Protein AF-A0A3N5Q3R9-F1 (afdb_monomer_lite)

Structure (mmCIF, N/CA/C/O backbone):
data_AF-A0A3N5Q3R9-F1
#
_entry.id   AF-A0A3N5Q3R9-F1
#
loop_
_atom_site.group_PDB
_atom_site.id
_atom_site.type_symbol
_atom_site.label_atom_id
_atom_site.label_alt_id
_atom_site.label_comp_id
_atom_site.label_asym_id
_atom_site.label_entity_id
_atom_site.label_seq_id
_atom_site.pdbx_PDB_ins_code
_atom_site.Cartn_x
_atom_site.Cartn_y
_atom_site.Cartn_z
_atom_site.occupancy
_atom_site.B_iso_or_equiv
_atom_site.auth_seq_id
_atom_site.auth_comp_id
_atom_site.auth_asym_id
_atom_site.auth_atom_id
_atom_site.pdbx_PDB_model_num
ATOM 1 N N . MET A 1 1 ? 12.135 19.420 1.571 1.00 45.81 1 MET A N 1
ATOM 2 C CA . MET A 1 1 ? 11.855 18.179 2.320 1.00 45.81 1 MET A CA 1
ATOM 3 C C . MET A 1 1 ? 10.667 18.323 3.263 1.00 45.81 1 MET A C 1
ATOM 5 O O . MET A 1 1 ? 9.640 17.793 2.904 1.00 45.81 1 MET A O 1
ATOM 9 N N . ILE A 1 2 ? 10.692 19.116 4.349 1.00 48.94 2 ILE A N 1
ATOM 10 C CA . ILE A 1 2 ? 9.552 19.181 5.313 1.00 48.94 2 ILE A CA 1
ATOM 11 C C . ILE A 1 2 ? 8.199 19.589 4.674 1.00 48.94 2 ILE A C 1
ATOM 13 O O . ILE A 1 2 ? 7.134 19.200 5.142 1.00 48.94 2 ILE A O 1
ATOM 17 N N . SER A 1 3 ? 8.215 20.384 3.600 1.00 54.66 3 SER A N 1
ATOM 18 C CA . SER A 1 3 ? 7.000 20.877 2.936 1.00 54.66 3 SER A CA 1
ATOM 19 C C . SER A 1 3 ? 6.320 19.870 2.004 1.00 54.66 3 SER A C 1
ATOM 21 O O . SER A 1 3 ? 5.111 19.962 1.814 1.00 54.66 3 SER A O 1
ATOM 23 N N . GLU A 1 4 ? 7.074 18.958 1.386 1.00 60.06 4 GLU A N 1
ATOM 24 C CA . GLU A 1 4 ? 6.520 17.975 0.438 1.00 60.06 4 GLU A CA 1
ATOM 25 C C . GLU A 1 4 ? 5.750 16.893 1.195 1.00 60.06 4 GLU A C 1
ATOM 27 O O . GLU A 1 4 ? 4.597 16.613 0.862 1.00 60.06 4 GLU A O 1
ATOM 32 N N . ASP A 1 5 ? 6.322 16.421 2.304 1.00 74.25 5 ASP A N 1
ATOM 33 C CA . ASP A 1 5 ? 5.704 15.434 3.191 1.00 74.25 5 ASP A CA 1
ATOM 34 C C . ASP A 1 5 ? 4.342 15.911 3.721 1.00 74.25 5 ASP A C 1
ATOM 36 O O . ASP A 1 5 ? 3.399 15.132 3.830 1.00 74.25 5 ASP A O 1
ATOM 40 N N . ILE A 1 6 ? 4.188 17.215 3.988 1.00 87.00 6 ILE A N 1
ATOM 41 C CA . ILE A 1 6 ? 2.950 17.758 4.563 1.00 87.00 6 ILE A CA 1
ATOM 42 C C . ILE A 1 6 ? 1.771 17.722 3.590 1.00 87.00 6 ILE A C 1
ATOM 44 O O . ILE A 1 6 ? 0.629 17.547 4.015 1.00 87.00 6 ILE A O 1
ATOM 48 N N . ASN A 1 7 ? 2.023 17.909 2.293 1.00 93.25 7 ASN A N 1
ATOM 49 C CA . ASN A 1 7 ? 0.965 17.858 1.288 1.00 93.25 7 ASN A CA 1
ATOM 50 C C . ASN A 1 7 ? 0.594 16.409 0.979 1.00 93.25 7 ASN A C 1
ATOM 52 O O . ASN A 1 7 ? -0.591 16.115 0.853 1.00 93.25 7 ASN A O 1
ATOM 56 N N . ILE A 1 8 ? 1.583 15.511 0.934 1.00 94.00 8 ILE A N 1
ATOM 57 C CA . ILE A 1 8 ? 1.348 14.071 0.777 1.00 94.00 8 ILE A CA 1
ATOM 58 C C . ILE A 1 8 ? 0.486 13.556 1.930 1.00 94.00 8 ILE A C 1
ATOM 60 O O . ILE A 1 8 ? -0.548 12.946 1.684 1.00 94.00 8 ILE A O 1
ATOM 64 N N . ILE A 1 9 ? 0.842 13.873 3.179 1.00 94.31 9 ILE A N 1
ATOM 65 C CA . ILE A 1 9 ? 0.067 13.451 4.355 1.00 94.31 9 ILE A CA 1
ATOM 66 C C . ILE A 1 9 ? -1.375 13.962 4.283 1.00 94.31 9 ILE A C 1
ATOM 68 O O . ILE A 1 9 ? -2.296 13.189 4.520 1.00 94.31 9 ILE A O 1
ATOM 72 N N . LYS A 1 10 ? -1.591 15.227 3.898 1.00 95.75 10 LYS A N 1
ATOM 73 C CA . LYS A 1 10 ? -2.948 15.774 3.729 1.00 95.75 10 LYS A CA 1
ATOM 74 C C . LYS A 1 10 ? -3.747 15.039 2.658 1.00 95.75 10 LYS A C 1
ATOM 76 O O . LYS A 1 10 ? -4.934 14.818 2.852 1.00 95.75 10 LYS A O 1
ATOM 81 N N . LEU A 1 11 ? -3.123 14.698 1.531 1.00 96.31 11 LEU A N 1
ATOM 82 C CA . LEU A 1 11 ? -3.789 13.950 0.465 1.00 96.31 11 LEU A CA 1
ATOM 83 C C . LEU A 1 11 ? -4.138 12.530 0.914 1.00 96.31 11 LEU A C 1
ATOM 85 O O . LEU A 1 11 ? -5.240 12.076 0.633 1.00 96.31 11 LEU A O 1
ATOM 89 N N . ILE A 1 12 ? -3.237 11.869 1.645 1.00 95.56 12 ILE A N 1
ATOM 90 C CA . ILE A 1 12 ? -3.498 10.557 2.245 1.00 95.56 12 ILE A CA 1
ATOM 91 C C . ILE A 1 12 ? -4.670 10.648 3.228 1.00 95.56 12 ILE A C 1
ATOM 93 O O . ILE A 1 12 ? -5.606 9.866 3.122 1.00 95.56 12 ILE A O 1
ATOM 97 N N . ASP A 1 13 ? -4.655 11.619 4.143 1.00 94.69 13 ASP A N 1
ATOM 98 C CA . ASP A 1 13 ? -5.722 11.787 5.136 1.00 94.69 13 ASP A CA 1
ATOM 99 C C . ASP A 1 13 ? -7.078 12.062 4.465 1.00 94.69 13 ASP A C 1
ATOM 101 O O . ASP A 1 13 ? -8.086 11.483 4.861 1.00 94.69 13 ASP A O 1
ATOM 105 N N . LEU A 1 14 ? -7.099 12.886 3.410 1.00 96.31 14 LEU A N 1
ATOM 106 C CA . LEU A 1 14 ? -8.308 13.146 2.622 1.00 96.31 14 LEU A CA 1
ATOM 107 C C . LEU A 1 14 ? -8.815 11.895 1.891 1.00 96.31 14 LEU A C 1
ATOM 109 O O . LEU A 1 14 ? -10.022 11.678 1.851 1.00 96.31 14 LEU A O 1
ATOM 113 N N . ALA A 1 15 ? -7.921 11.086 1.318 1.00 95.44 15 ALA A N 1
ATOM 114 C CA . ALA A 1 15 ? -8.296 9.846 0.639 1.00 95.44 15 ALA A CA 1
ATOM 115 C C . ALA A 1 15 ? -8.861 8.811 1.627 1.00 95.44 15 ALA A C 1
ATOM 117 O O . ALA A 1 15 ? -9.895 8.207 1.365 1.00 95.44 15 ALA A O 1
ATOM 118 N N . ILE A 1 16 ? -8.239 8.664 2.801 1.00 94.44 16 ILE A N 1
ATOM 119 C CA . ILE A 1 16 ? -8.731 7.769 3.859 1.00 94.44 16 ILE A CA 1
ATOM 120 C C . ILE A 1 16 ? -10.090 8.246 4.396 1.00 94.44 16 ILE A C 1
ATOM 122 O O . ILE A 1 16 ? -10.975 7.428 4.654 1.00 94.44 16 ILE A O 1
ATOM 126 N N . GLU A 1 17 ? -10.283 9.559 4.566 1.00 94.38 17 GLU A N 1
ATOM 127 C CA . GLU A 1 17 ? -11.572 10.117 4.991 1.00 94.38 17 GLU A CA 1
ATOM 128 C C . GLU A 1 17 ? -12.683 9.856 3.961 1.00 94.38 17 GLU A C 1
ATOM 130 O O . GLU A 1 17 ? -13.833 9.640 4.349 1.00 94.38 17 GLU A O 1
ATOM 135 N N . GLU A 1 18 ? -12.356 9.873 2.669 1.00 94.56 18 GLU A N 1
ATOM 136 C CA . GLU A 1 18 ? -13.303 9.595 1.589 1.00 94.56 18 GLU A CA 1
ATOM 137 C C . GLU A 1 18 ? -13.736 8.125 1.560 1.00 94.56 18 GLU A C 1
ATOM 139 O O . GLU A 1 18 ? -14.940 7.861 1.517 1.00 94.56 18 GLU A O 1
ATOM 144 N N . ASP A 1 19 ? -12.783 7.198 1.661 1.00 90.88 19 ASP A N 1
ATOM 145 C CA . ASP A 1 19 ? -13.040 5.763 1.518 1.00 90.88 19 ASP A CA 1
ATOM 146 C C . ASP A 1 19 ? -13.560 5.113 2.814 1.00 90.88 19 ASP A C 1
ATOM 148 O O . ASP A 1 19 ? -14.607 4.459 2.839 1.00 90.88 19 ASP A O 1
ATOM 152 N N . VAL A 1 20 ? -12.874 5.348 3.939 1.00 83.56 20 VAL A N 1
ATOM 153 C CA . VAL A 1 20 ? -13.111 4.610 5.194 1.00 83.56 20 VAL A CA 1
ATOM 154 C C . VAL A 1 20 ? -13.895 5.431 6.217 1.00 83.56 20 VAL A C 1
ATOM 156 O O . VAL A 1 20 ? -14.498 4.854 7.122 1.00 83.56 20 VAL A O 1
ATOM 159 N N . LYS A 1 21 ? -13.942 6.763 6.070 1.00 74.69 21 LYS A N 1
ATOM 160 C CA . LYS A 1 21 ? -14.634 7.768 6.905 1.00 74.69 21 LYS A CA 1
ATOM 161 C C . LYS A 1 21 ? -14.810 7.430 8.393 1.00 74.69 21 LYS A C 1
ATOM 163 O O . LYS A 1 21 ? -14.135 7.995 9.244 1.00 74.69 21 LYS A O 1
ATOM 168 N N . ASN A 1 22 ? -15.783 6.573 8.712 1.00 73.62 22 ASN A N 1
ATOM 169 C CA . ASN A 1 22 ? -16.128 6.178 10.076 1.00 73.62 22 ASN A CA 1
ATOM 170 C C . ASN A 1 22 ? -15.656 4.765 10.445 1.00 73.62 22 ASN A C 1
ATOM 172 O O . ASN A 1 22 ? -15.403 4.533 11.626 1.00 73.62 22 ASN A O 1
ATOM 176 N N . ASN A 1 23 ? -15.625 3.825 9.491 1.00 80.50 23 ASN A N 1
ATOM 177 C CA . ASN A 1 23 ? -15.091 2.472 9.661 1.00 80.50 23 ASN A CA 1
ATOM 178 C C . ASN A 1 23 ? -15.193 1.633 8.371 1.00 80.50 23 ASN A C 1
ATOM 180 O O . ASN A 1 23 ? -16.165 1.765 7.626 1.00 80.50 23 ASN A O 1
ATOM 184 N N . ASP A 1 24 ? -14.322 0.634 8.223 1.00 89.69 24 ASP A N 1
ATOM 185 C CA . ASP A 1 24 ? -14.488 -0.460 7.256 1.00 89.69 24 ASP A CA 1
ATOM 186 C C . ASP A 1 24 ? -15.382 -1.563 7.858 1.00 89.69 24 ASP A C 1
ATOM 188 O O . ASP A 1 24 ? -14.933 -2.456 8.586 1.00 89.69 24 ASP A O 1
ATOM 192 N N . ILE A 1 25 ? -16.694 -1.463 7.631 1.00 91.38 25 ILE A N 1
ATOM 193 C CA . ILE A 1 25 ? -17.692 -2.352 8.254 1.00 91.38 25 ILE A CA 1
ATOM 194 C C . ILE A 1 25 ? -17.524 -3.799 7.779 1.00 91.38 25 ILE A C 1
ATOM 196 O O . ILE A 1 25 ? -17.660 -4.726 8.581 1.00 91.38 25 ILE A O 1
ATOM 200 N N . THR A 1 26 ? -17.224 -4.002 6.496 1.00 90.69 26 THR A N 1
ATOM 201 C CA . THR A 1 26 ? -17.113 -5.340 5.906 1.00 90.69 26 THR A CA 1
ATOM 202 C C . THR A 1 26 ? -15.945 -6.083 6.534 1.00 90.69 26 THR A C 1
ATOM 204 O O . THR A 1 26 ? -16.153 -7.148 7.126 1.00 90.69 26 THR A O 1
ATOM 207 N N . THR A 1 27 ? -14.753 -5.483 6.516 1.00 91.25 27 THR A N 1
ATOM 208 C CA . THR A 1 27 ? -13.551 -6.069 7.119 1.00 91.25 27 THR A CA 1
ATOM 209 C C . THR A 1 27 ? -13.753 -6.330 8.607 1.00 91.25 27 THR A C 1
ATOM 211 O O . THR A 1 27 ? -13.480 -7.432 9.085 1.00 91.25 27 THR A O 1
ATOM 214 N N . ASN A 1 28 ? -14.319 -5.371 9.347 1.00 89.94 28 ASN A N 1
ATOM 215 C CA . ASN A 1 28 ? -14.540 -5.533 10.786 1.00 89.94 28 ASN A CA 1
ATOM 216 C C . ASN A 1 28 ? -15.601 -6.575 11.152 1.00 89.94 28 ASN A C 1
ATOM 218 O O . ASN A 1 28 ? -15.530 -7.145 12.241 1.00 89.94 28 ASN A O 1
ATOM 222 N N . SER A 1 29 ? -16.577 -6.824 10.278 1.00 92.06 29 SER A N 1
ATOM 223 C CA . SER A 1 29 ? -17.608 -7.842 10.510 1.00 92.06 29 SER A CA 1
ATOM 224 C C . SER A 1 29 ? -17.104 -9.268 10.271 1.00 92.06 29 SER A C 1
ATOM 226 O O . SER A 1 29 ? -17.576 -10.202 10.918 1.00 92.06 29 SER A O 1
ATOM 228 N N . ILE A 1 30 ? -16.138 -9.434 9.363 1.00 93.00 30 ILE A N 1
ATOM 229 C CA . ILE A 1 30 ? -15.562 -10.733 9.000 1.00 93.00 30 ILE A CA 1
ATOM 230 C C . ILE A 1 30 ? -14.378 -11.064 9.915 1.00 93.00 30 ILE A C 1
ATOM 232 O O . ILE A 1 30 ? -14.261 -12.186 10.412 1.00 93.00 30 ILE A O 1
ATOM 236 N N . LEU A 1 31 ? -13.507 -10.086 10.169 1.00 91.25 31 LEU A N 1
ATOM 237 C CA . LEU A 1 31 ? -12.322 -10.244 11.005 1.00 91.25 31 LEU A CA 1
ATOM 238 C C . LEU A 1 31 ? -12.644 -9.890 12.458 1.00 91.25 31 LEU A C 1
ATOM 240 O O . LEU A 1 31 ? -12.491 -8.753 12.908 1.00 91.25 31 LEU A O 1
ATOM 244 N N . VAL A 1 32 ? -13.098 -10.896 13.205 1.00 82.81 32 VAL A N 1
ATOM 245 C CA . VAL A 1 32 ? -13.419 -10.753 14.634 1.00 82.81 32 VAL A CA 1
ATOM 246 C C . VAL A 1 32 ? -12.152 -10.568 15.475 1.00 82.81 32 VAL A C 1
ATOM 248 O O . VAL A 1 32 ? -12.144 -9.761 16.402 1.00 82.81 32 VAL A O 1
ATOM 251 N N . ASN A 1 33 ? -11.073 -11.269 15.121 1.00 88.00 33 ASN A N 1
ATOM 252 C CA . ASN A 1 33 ? -9.766 -11.131 15.755 1.00 88.00 33 ASN A CA 1
ATOM 253 C C . ASN A 1 33 ? -8.831 -10.347 14.842 1.00 88.00 33 ASN A C 1
ATOM 255 O O . ASN A 1 33 ? -8.869 -10.511 13.622 1.00 88.00 33 ASN A O 1
ATOM 259 N N . ASP A 1 34 ? -7.984 -9.522 15.445 1.00 84.06 34 ASP A N 1
ATOM 260 C CA . ASP A 1 34 ? -6.895 -8.893 14.716 1.00 84.06 34 ASP A CA 1
ATOM 261 C C . ASP A 1 34 ? -5.706 -9.858 14.660 1.00 84.06 34 ASP A C 1
ATOM 263 O O . ASP A 1 34 ? -5.196 -10.306 15.688 1.00 84.06 34 ASP A O 1
ATOM 267 N N . GLU A 1 35 ? -5.314 -10.236 13.449 1.00 94.50 35 GLU A N 1
ATOM 268 C CA . GLU A 1 35 ? -4.218 -11.163 13.191 1.00 94.50 35 GLU A CA 1
ATOM 269 C C . GLU A 1 35 ? -3.156 -10.450 12.366 1.00 94.50 35 GLU A C 1
ATOM 271 O O . GLU A 1 35 ? -3.481 -9.746 11.416 1.00 94.50 35 GLU A O 1
ATOM 276 N N . THR A 1 36 ? -1.878 -10.686 12.651 1.00 96.44 36 THR A N 1
ATOM 277 C CA . THR A 1 36 ? -0.821 -10.224 11.751 1.00 96.44 36 THR A CA 1
ATOM 278 C C . THR A 1 36 ? -0.762 -11.122 10.516 1.00 96.44 36 THR A C 1
ATOM 280 O O . THR A 1 36 ? -0.585 -12.341 10.634 1.00 96.44 36 THR A O 1
ATOM 283 N N . LYS A 1 37 ? -0.858 -10.532 9.324 1.00 97.31 37 LYS A N 1
ATOM 284 C CA . LYS A 1 37 ? -0.718 -11.224 8.032 1.00 97.31 37 LYS A CA 1
ATOM 285 C C . LYS A 1 37 ? 0.355 -10.564 7.180 1.00 97.31 37 LYS A C 1
ATOM 287 O O . LYS A 1 37 ? 0.868 -9.506 7.525 1.00 97.31 37 LYS A O 1
ATOM 292 N N . GLU A 1 38 ? 0.705 -11.229 6.086 1.00 97.88 38 GLU A N 1
ATOM 293 C CA . GLU A 1 38 ? 1.588 -10.702 5.052 1.00 97.88 38 GLU A CA 1
ATOM 294 C C . GLU A 1 38 ? 0.820 -10.621 3.728 1.00 97.88 38 GLU A C 1
ATOM 296 O O . GLU A 1 38 ? 0.169 -11.587 3.322 1.00 97.88 38 GLU A O 1
ATOM 301 N N . ALA A 1 39 ? 0.899 -9.466 3.078 1.00 97.75 39 ALA A N 1
ATOM 302 C CA . ALA A 1 39 ? 0.385 -9.183 1.750 1.00 97.75 39 ALA A CA 1
ATOM 303 C C . ALA A 1 39 ? 1.547 -8.942 0.777 1.00 97.75 39 ALA A C 1
ATOM 305 O O . ALA A 1 39 ? 2.680 -8.652 1.174 1.00 97.75 39 ALA A O 1
ATOM 306 N N . VAL A 1 40 ? 1.260 -9.060 -0.519 1.00 98.12 40 VAL A N 1
ATOM 307 C CA . VAL A 1 40 ? 2.240 -8.846 -1.584 1.00 98.12 40 VAL A CA 1
ATOM 308 C C . VAL A 1 40 ? 1.662 -7.937 -2.658 1.00 98.12 40 VAL A C 1
ATOM 310 O O . VAL A 1 40 ? 0.592 -8.200 -3.208 1.00 98.12 40 VAL A O 1
ATOM 313 N N . PHE A 1 41 ? 2.400 -6.885 -2.991 1.00 97.94 41 PHE A N 1
ATOM 314 C CA . PHE A 1 41 ? 2.092 -6.033 -4.132 1.00 97.94 41 PHE A CA 1
ATOM 315 C C . PHE A 1 41 ? 2.574 -6.738 -5.399 1.00 97.94 41 PHE A C 1
ATOM 317 O O . PHE A 1 41 ? 3.723 -7.175 -5.467 1.00 97.94 41 PHE A O 1
ATOM 324 N N . ILE A 1 42 ? 1.703 -6.882 -6.400 1.00 97.88 42 ILE A N 1
ATOM 325 C CA . ILE A 1 42 ? 2.010 -7.584 -7.655 1.00 97.88 42 ILE A CA 1
ATOM 326 C C . ILE A 1 42 ? 1.737 -6.660 -8.840 1.00 97.88 42 ILE A C 1
ATOM 328 O O . ILE A 1 42 ? 0.636 -6.127 -8.989 1.00 97.88 42 ILE A O 1
ATOM 332 N N . CYS A 1 43 ? 2.725 -6.534 -9.720 1.00 97.38 43 CYS A N 1
ATOM 333 C CA . CYS A 1 43 ? 2.635 -5.810 -10.981 1.00 97.38 43 CYS A CA 1
ATOM 334 C C . CYS A 1 43 ? 1.649 -6.549 -11.903 1.00 97.38 43 CYS A C 1
ATOM 336 O O . CYS A 1 43 ? 1.876 -7.690 -12.299 1.00 97.38 43 CYS A O 1
ATOM 338 N N . LYS A 1 44 ? 0.494 -5.949 -12.220 1.00 96.88 44 LYS A N 1
ATOM 339 C CA . LYS A 1 44 ? -0.541 -6.604 -13.054 1.00 96.88 44 LYS A CA 1
ATOM 340 C C . LYS A 1 44 ? -0.295 -6.448 -14.560 1.00 96.88 44 LYS A C 1
ATOM 342 O O . LYS A 1 44 ? -0.916 -7.160 -15.354 1.00 96.88 44 LYS A O 1
ATOM 347 N N . GLN A 1 45 ? 0.607 -5.550 -14.938 1.00 97.94 45 GLN A N 1
ATOM 348 C CA . GLN A 1 45 ? 0.970 -5.217 -16.310 1.00 97.94 45 GLN A CA 1
ATOM 349 C C . GLN A 1 45 ? 2.369 -4.602 -16.326 1.00 97.94 45 GLN A C 1
ATOM 351 O O . GLN A 1 45 ? 2.709 -3.880 -15.398 1.00 97.94 45 GLN A O 1
ATOM 356 N N . ASP A 1 46 ? 3.120 -4.837 -17.399 1.00 98.38 46 ASP A N 1
ATOM 357 C CA . ASP A 1 46 ? 4.433 -4.241 -17.628 1.00 98.38 46 ASP A CA 1
ATOM 358 C C . ASP A 1 46 ? 4.416 -2.708 -17.496 1.00 98.38 46 ASP A C 1
ATOM 360 O O . ASP A 1 46 ? 3.507 -2.035 -18.000 1.00 98.38 46 ASP A O 1
ATOM 364 N N . GLY A 1 47 ? 5.438 -2.152 -16.848 1.00 97.88 47 GLY A N 1
ATOM 365 C CA . GLY A 1 47 ? 5.519 -0.717 -16.590 1.00 97.88 47 GLY A CA 1
ATOM 366 C C . GLY A 1 47 ? 6.763 -0.308 -15.809 1.00 97.88 47 GLY A C 1
ATOM 367 O O . GLY A 1 47 ? 7.746 -1.042 -15.759 1.00 97.88 47 GLY A O 1
ATOM 368 N N . VAL A 1 48 ? 6.707 0.882 -15.212 1.00 98.31 48 VAL A N 1
ATOM 369 C CA . VAL A 1 48 ? 7.730 1.421 -14.305 1.00 98.31 48 VAL A CA 1
ATOM 370 C C . VAL A 1 48 ? 7.058 1.746 -12.978 1.00 98.31 48 VAL A C 1
ATOM 372 O O . VAL A 1 48 ? 5.989 2.361 -12.970 1.00 98.31 48 VAL A O 1
ATOM 375 N N . ILE A 1 4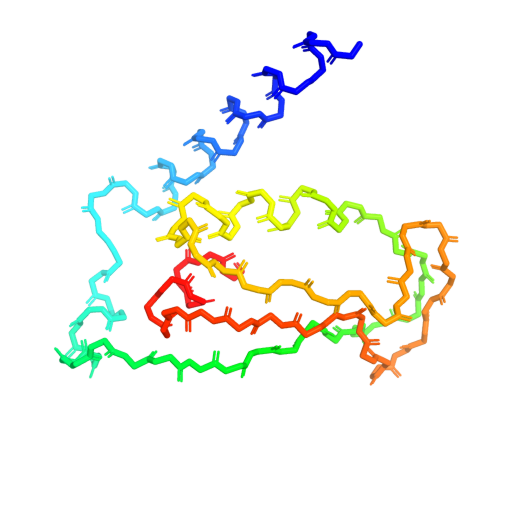9 ? 7.660 1.315 -11.874 1.00 98.19 49 ILE A N 1
ATOM 376 C CA . ILE A 1 49 ? 7.108 1.515 -10.533 1.00 98.19 49 ILE A CA 1
ATOM 377 C C . ILE A 1 49 ? 7.301 2.959 -10.074 1.00 98.19 49 ILE A C 1
ATOM 379 O O . ILE A 1 49 ? 8.344 3.565 -10.316 1.00 98.19 49 ILE A O 1
ATOM 383 N N . ALA A 1 50 ? 6.296 3.504 -9.394 1.00 97.25 50 ALA A N 1
ATOM 384 C CA . ALA A 1 50 ? 6.374 4.786 -8.709 1.00 97.25 50 ALA A CA 1
ATOM 385 C C . ALA A 1 50 ? 5.408 4.819 -7.516 1.00 97.25 50 ALA A C 1
ATOM 387 O O . ALA A 1 50 ? 4.313 4.254 -7.589 1.00 97.25 50 ALA A O 1
ATOM 388 N N . GLY A 1 51 ? 5.774 5.545 -6.461 1.00 95.94 51 GLY A N 1
ATOM 389 C CA . GLY A 1 51 ? 4.924 5.815 -5.306 1.00 95.94 51 GLY A CA 1
ATOM 390 C C . GLY A 1 51 ? 4.992 4.775 -4.188 1.00 95.94 51 GLY A C 1
ATOM 391 O O . GLY A 1 51 ? 4.095 4.770 -3.344 1.00 95.94 51 GLY A O 1
ATOM 392 N N . LEU A 1 52 ? 6.018 3.916 -4.130 1.00 96.94 52 LEU A N 1
ATOM 393 C CA . LEU A 1 52 ? 6.125 2.903 -3.067 1.00 96.94 52 LEU A CA 1
ATOM 394 C C . LEU 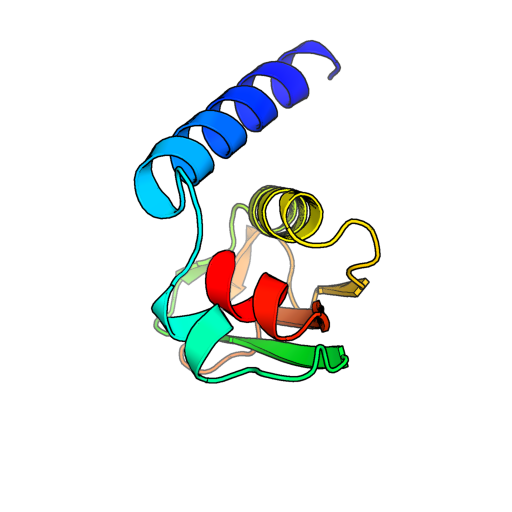A 1 52 ? 6.208 3.512 -1.664 1.00 96.94 52 LEU A C 1
ATOM 396 O O . LEU A 1 52 ? 5.587 2.995 -0.735 1.00 96.94 52 LEU A O 1
ATOM 400 N N . ASP A 1 53 ? 6.909 4.635 -1.509 1.00 94.88 53 ASP A N 1
ATOM 401 C CA . ASP A 1 53 ? 6.978 5.335 -0.221 1.00 94.88 53 ASP A CA 1
ATOM 402 C C . ASP A 1 53 ? 5.608 5.891 0.193 1.00 94.88 53 ASP A C 1
ATOM 404 O O . ASP A 1 53 ? 5.234 5.811 1.362 1.00 94.88 53 ASP A O 1
ATOM 408 N N . VAL A 1 54 ? 4.814 6.379 -0.766 1.00 96.12 54 VAL A N 1
ATOM 409 C CA . VAL A 1 54 ? 3.446 6.854 -0.505 1.00 96.12 54 VAL A CA 1
ATOM 410 C C . VAL A 1 54 ? 2.541 5.687 -0.109 1.00 96.12 54 VAL A C 1
ATOM 412 O O . VAL A 1 54 ? 1.814 5.800 0.875 1.00 96.12 54 VAL A O 1
ATOM 415 N N . ALA A 1 55 ? 2.621 4.550 -0.808 1.00 96.88 55 ALA A N 1
ATOM 416 C CA . ALA A 1 55 ? 1.866 3.343 -0.458 1.00 96.88 55 ALA A CA 1
ATOM 417 C C . ALA A 1 55 ? 2.200 2.858 0.963 1.00 96.88 55 ALA A C 1
ATOM 419 O O . ALA A 1 55 ? 1.305 2.553 1.754 1.00 96.88 55 ALA A O 1
ATOM 420 N N . LYS A 1 56 ? 3.485 2.878 1.333 1.00 96.44 56 LYS A N 1
ATOM 421 C CA . LYS A 1 56 ? 3.923 2.591 2.702 1.00 96.44 56 LYS A CA 1
ATOM 422 C C . LYS A 1 56 ? 3.329 3.576 3.714 1.00 96.44 56 LYS A C 1
ATOM 424 O O . LYS A 1 56 ? 2.861 3.144 4.765 1.00 96.44 56 LYS A O 1
ATOM 429 N N . MET A 1 57 ? 3.332 4.876 3.413 1.00 95.56 57 MET A N 1
ATOM 430 C CA . MET A 1 57 ? 2.754 5.903 4.290 1.00 95.56 57 MET A CA 1
ATOM 431 C C . MET A 1 57 ? 1.246 5.714 4.494 1.00 95.56 57 MET A C 1
ATOM 433 O O . MET A 1 57 ? 0.777 5.881 5.618 1.00 95.56 57 MET A O 1
ATOM 437 N N . VAL A 1 58 ? 0.499 5.349 3.443 1.00 96.12 58 VAL A N 1
ATOM 438 C CA . VAL A 1 58 ? -0.937 5.020 3.540 1.00 96.12 58 VAL A CA 1
ATOM 439 C C . VAL A 1 58 ? -1.134 3.862 4.507 1.00 96.12 58 VAL A C 1
ATOM 441 O O . VAL A 1 58 ? -1.855 3.994 5.491 1.00 96.12 58 VAL A O 1
ATOM 444 N N . MET A 1 59 ? -0.423 2.757 4.297 1.00 96.19 59 MET A N 1
ATOM 445 C CA . MET A 1 59 ? -0.550 1.587 5.159 1.00 96.19 59 MET A CA 1
ATOM 446 C C . MET A 1 59 ? -0.182 1.886 6.625 1.00 96.19 59 MET A C 1
ATOM 448 O O . MET A 1 59 ? -0.857 1.427 7.545 1.00 96.19 59 MET A O 1
ATOM 452 N N . GLN A 1 60 ? 0.829 2.732 6.859 1.00 95.62 60 GLN A N 1
ATOM 453 C CA . GLN A 1 60 ? 1.226 3.178 8.201 1.00 95.62 60 GLN A CA 1
ATOM 454 C C . GLN A 1 60 ? 0.176 4.038 8.921 1.00 95.62 60 GLN A C 1
ATOM 456 O O . GLN A 1 60 ? 0.232 4.162 10.147 1.00 95.62 60 GLN A O 1
ATOM 461 N N . LYS A 1 61 ? -0.782 4.635 8.199 1.00 94.56 61 LYS A N 1
ATOM 462 C CA . LYS A 1 61 ? -1.921 5.336 8.815 1.00 94.56 61 LYS A CA 1
ATOM 463 C C . LYS A 1 61 ? -2.921 4.369 9.439 1.00 94.56 61 LYS A C 1
ATOM 465 O O . LYS A 1 61 ? -3.546 4.729 10.434 1.00 94.56 61 LYS A O 1
ATOM 470 N N . PHE A 1 62 ? -3.047 3.167 8.881 1.00 93.88 62 PHE A N 1
ATOM 471 C CA . PHE A 1 62 ? -3.911 2.117 9.413 1.00 93.88 62 PHE A CA 1
ATOM 472 C C . PHE A 1 62 ? -3.205 1.265 10.473 1.00 93.88 62 PHE A C 1
ATOM 474 O O . PHE A 1 62 ? -3.832 0.884 11.459 1.00 93.88 62 PHE A O 1
ATOM 481 N N . ASP A 1 63 ? -1.906 1.005 10.304 1.00 95.50 63 ASP A N 1
ATOM 482 C CA . ASP A 1 63 ? -1.077 0.276 11.268 1.00 95.50 63 ASP A CA 1
ATOM 483 C C . ASP A 1 63 ? 0.337 0.886 11.364 1.00 95.50 63 ASP A C 1
ATOM 485 O O . ASP A 1 63 ? 1.178 0.655 10.488 1.00 95.50 63 ASP A O 1
ATOM 489 N N . PRO A 1 64 ? 0.647 1.642 12.435 1.00 95.38 64 PRO A N 1
ATOM 490 C CA . PRO A 1 64 ? 1.973 2.226 12.633 1.00 95.38 64 PRO A CA 1
ATOM 491 C C . PRO A 1 64 ? 3.114 1.203 12.762 1.00 95.38 64 PRO A C 1
ATOM 493 O O . PRO A 1 64 ? 4.274 1.576 12.567 1.00 95.38 64 PRO A O 1
ATOM 496 N N . GLU A 1 65 ? 2.818 -0.059 13.094 1.00 95.94 65 GLU A N 1
ATOM 497 C CA . GLU A 1 65 ? 3.811 -1.130 13.267 1.00 95.94 65 GLU A CA 1
ATOM 498 C C . GLU A 1 65 ? 4.086 -1.914 11.973 1.00 95.94 65 GLU A C 1
ATOM 500 O O . GLU A 1 65 ? 4.833 -2.899 11.988 1.00 95.94 65 GLU A O 1
ATOM 505 N N . ILE A 1 66 ? 3.526 -1.479 10.837 1.00 95.94 66 ILE A N 1
ATOM 506 C CA . ILE A 1 66 ? 3.664 -2.205 9.579 1.00 95.94 66 ILE A CA 1
ATOM 507 C C . ILE A 1 66 ? 5.127 -2.348 9.138 1.00 95.94 66 ILE A C 1
ATOM 509 O O . ILE A 1 66 ? 5.926 -1.403 9.134 1.00 95.94 66 ILE A O 1
ATOM 513 N N . ILE A 1 67 ? 5.470 -3.555 8.702 1.00 97.88 67 ILE A N 1
ATOM 514 C CA . ILE A 1 67 ? 6.779 -3.894 8.157 1.00 97.88 67 ILE A CA 1
ATOM 515 C C . ILE A 1 67 ? 6.653 -3.937 6.638 1.00 97.88 67 ILE A C 1
ATOM 517 O O . ILE A 1 67 ? 5.961 -4.788 6.083 1.00 97.88 67 ILE A O 1
ATOM 521 N N . TRP A 1 68 ? 7.351 -3.026 5.96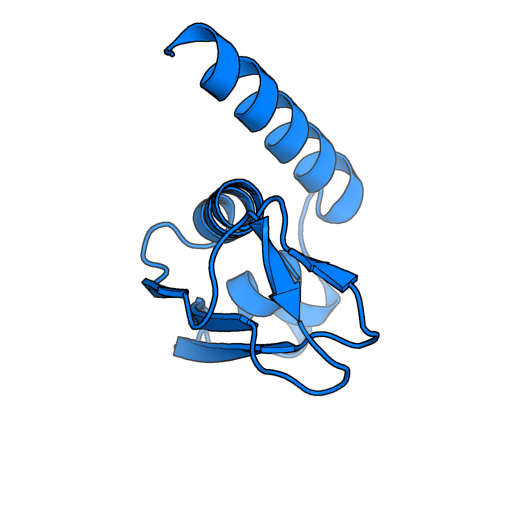9 1.00 97.88 68 TRP A N 1
ATOM 522 C CA . TRP A 1 68 ? 7.367 -2.905 4.514 1.00 97.88 68 TRP A CA 1
ATOM 523 C C . TRP A 1 68 ? 8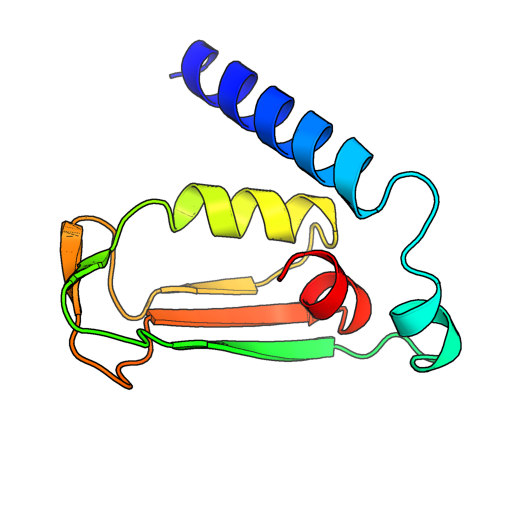.731 -3.310 3.954 1.00 97.88 68 TRP A C 1
ATOM 525 O O . TRP A 1 68 ? 9.760 -2.815 4.423 1.00 97.88 68 TRP A O 1
ATOM 535 N N . ASN A 1 69 ? 8.746 -4.168 2.934 1.00 97.94 69 ASN A N 1
ATOM 536 C CA . ASN A 1 69 ? 9.961 -4.639 2.275 1.00 97.94 69 ASN A CA 1
ATOM 537 C C . ASN A 1 69 ? 9.833 -4.568 0.745 1.00 97.94 69 ASN A C 1
ATOM 539 O O . ASN A 1 69 ? 9.096 -5.352 0.147 1.00 97.94 69 ASN A O 1
ATOM 543 N N . ASN A 1 70 ? 10.586 -3.664 0.116 1.00 97.25 70 ASN A N 1
ATOM 544 C CA . ASN A 1 70 ? 10.661 -3.550 -1.343 1.00 97.25 70 ASN A CA 1
ATOM 545 C C . ASN A 1 70 ? 11.416 -4.737 -1.952 1.00 97.25 70 ASN A C 1
ATOM 547 O O . ASN A 1 70 ? 12.454 -5.157 -1.442 1.00 97.25 70 ASN A O 1
ATOM 551 N N . ILE A 1 71 ? 10.911 -5.243 -3.074 1.00 97.88 71 ILE A N 1
ATOM 552 C CA . ILE A 1 71 ? 11.615 -6.188 -3.954 1.00 97.88 71 ILE A CA 1
ATOM 553 C C . ILE A 1 71 ? 12.219 -5.420 -5.134 1.00 97.88 71 ILE A C 1
ATOM 555 O O . ILE A 1 71 ? 13.354 -5.687 -5.522 1.00 97.88 71 ILE A O 1
ATOM 559 N N . ILE A 1 72 ? 11.473 -4.442 -5.648 1.00 96.69 72 ILE A N 1
ATOM 560 C CA . ILE A 1 72 ? 11.903 -3.448 -6.639 1.00 96.69 72 ILE A CA 1
ATOM 561 C C . ILE A 1 72 ? 11.588 -2.044 -6.113 1.00 96.69 72 ILE A C 1
ATOM 563 O O . ILE A 1 72 ? 10.770 -1.898 -5.201 1.00 96.69 72 ILE A O 1
ATOM 567 N N . ASN A 1 73 ? 12.248 -1.023 -6.651 1.00 97.38 73 ASN A N 1
ATOM 568 C CA . ASN A 1 73 ? 12.145 0.357 -6.180 1.00 97.38 73 ASN A CA 1
ATOM 569 C C . ASN A 1 73 ? 11.433 1.256 -7.196 1.00 97.38 73 ASN A C 1
ATOM 571 O O . ASN A 1 73 ? 11.265 0.908 -8.364 1.00 97.38 73 ASN A O 1
ATOM 575 N N . ASP A 1 74 ? 11.041 2.448 -6.749 1.00 97.44 74 ASP A N 1
ATOM 576 C CA . ASP A 1 74 ? 10.556 3.496 -7.644 1.00 97.44 74 ASP A CA 1
ATOM 577 C C . ASP A 1 74 ? 11.592 3.788 -8.742 1.00 97.44 74 ASP A C 1
ATOM 579 O O . ASP A 1 74 ? 12.778 3.983 -8.471 1.00 97.44 74 ASP A O 1
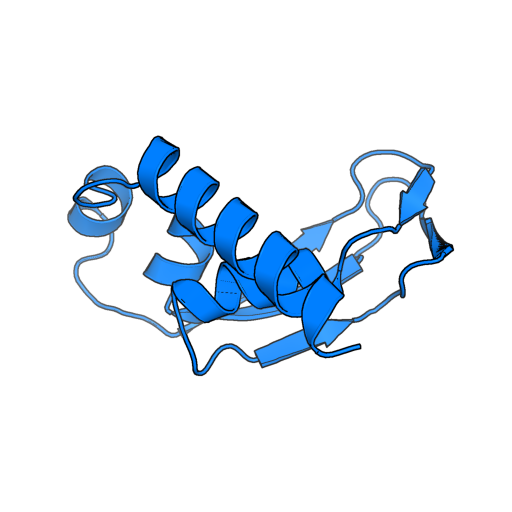ATOM 583 N N . GLY A 1 75 ? 11.128 3.828 -9.991 1.00 98.06 75 GLY A N 1
ATOM 584 C CA . GLY A 1 75 ? 11.955 3.983 -11.187 1.00 98.06 75 GLY A CA 1
ATOM 585 C C . GLY A 1 75 ? 12.386 2.667 -11.842 1.00 98.06 75 GLY A C 1
ATOM 586 O O . GLY A 1 75 ? 12.784 2.693 -13.009 1.00 98.06 75 GLY A O 1
ATOM 587 N N . ASP A 1 76 ? 12.257 1.527 -11.158 1.00 98.25 76 ASP A N 1
ATOM 588 C CA . ASP A 1 76 ? 12.530 0.220 -11.755 1.00 98.25 76 ASP A CA 1
ATOM 589 C C . ASP A 1 76 ? 11.397 -0.193 -12.708 1.00 98.25 76 ASP A C 1
ATOM 591 O O . ASP A 1 76 ? 10.213 0.067 -12.467 1.00 98.25 76 ASP A O 1
ATOM 595 N N . ALA A 1 77 ? 11.755 -0.862 -13.806 1.00 98.12 77 ALA A N 1
ATOM 596 C CA . ALA A 1 77 ? 10.776 -1.515 -14.668 1.00 98.12 77 ALA A CA 1
ATOM 597 C C . ALA A 1 77 ? 10.23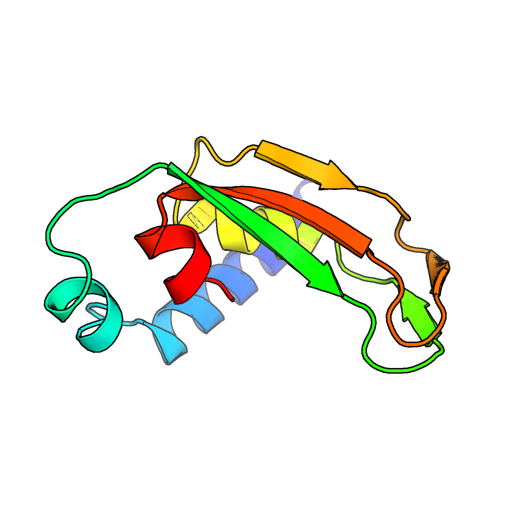7 -2.786 -13.989 1.00 98.12 77 ALA A C 1
ATOM 599 O O . ALA A 1 77 ? 11.006 -3.510 -13.360 1.00 98.12 77 ALA A O 1
ATOM 600 N N . CYS A 1 78 ? 8.948 -3.084 -14.162 1.00 97.62 78 CYS A N 1
ATOM 601 C CA . CYS A 1 78 ? 8.345 -4.356 -13.761 1.00 97.62 78 CYS A CA 1
ATOM 602 C C . CYS A 1 78 ? 7.645 -5.031 -14.933 1.00 97.62 78 CYS A C 1
ATOM 604 O O . CYS A 1 78 ? 7.160 -4.359 -15.850 1.00 97.62 78 CYS A O 1
ATOM 606 N N . VAL A 1 79 ? 7.560 -6.358 -14.884 1.00 98.06 79 VAL A N 1
ATOM 607 C CA . VAL A 1 79 ? 6.740 -7.153 -15.806 1.00 98.06 79 VAL A CA 1
ATOM 608 C C . VAL A 1 79 ? 5.503 -7.709 -15.111 1.00 98.06 79 VAL A C 1
ATOM 610 O O . VAL A 1 79 ? 5.445 -7.859 -13.887 1.00 98.06 79 VAL A O 1
ATOM 613 N N . LYS A 1 80 ? 4.485 -8.056 -15.896 1.00 97.88 80 LYS A N 1
ATOM 614 C CA . LYS A 1 80 ? 3.273 -8.696 -15.387 1.00 97.88 80 LYS A CA 1
ATOM 615 C C . LYS A 1 80 ? 3.602 -9.905 -14.499 1.00 97.88 80 LYS A C 1
ATOM 617 O O . LYS A 1 80 ? 4.388 -10.777 -14.856 1.00 97.88 80 LYS A O 1
ATOM 622 N N . SER A 1 81 ? 2.898 -9.973 -13.373 1.00 97.75 81 SER A N 1
ATOM 623 C CA . SER A 1 81 ? 3.018 -10.967 -12.303 1.00 97.75 81 SER A CA 1
ATOM 624 C C . SER A 1 81 ? 4.289 -10.877 -11.453 1.00 97.75 81 SER A C 1
ATOM 626 O O . SER A 1 81 ? 4.466 -11.706 -10.558 1.00 97.75 81 SER A O 1
ATOM 628 N N . GLU A 1 82 ? 5.136 -9.868 -11.659 1.00 97.88 82 GLU A N 1
ATOM 629 C CA . GLU A 1 82 ? 6.284 -9.610 -10.793 1.00 97.88 82 GLU A CA 1
ATOM 630 C C . GLU A 1 82 ? 5.844 -9.086 -9.421 1.00 97.88 82 GLU A C 1
ATOM 632 O O . GLU A 1 82 ? 4.904 -8.296 -9.303 1.00 97.88 82 GLU A O 1
ATOM 637 N N . ARG A 1 83 ? 6.511 -9.552 -8.362 1.00 98.38 83 ARG A N 1
ATOM 638 C CA . ARG A 1 83 ? 6.258 -9.084 -6.996 1.00 98.38 83 ARG A CA 1
ATOM 639 C C . ARG A 1 83 ? 7.031 -7.790 -6.767 1.00 98.38 83 ARG A C 1
ATOM 641 O O . ARG A 1 83 ? 8.226 -7.742 -7.031 1.00 98.38 83 ARG A O 1
ATOM 648 N N . ILE A 1 84 ? 6.350 -6.785 -6.235 1.00 98.25 84 ILE A N 1
ATOM 649 C CA . ILE A 1 84 ? 6.865 -5.427 -6.061 1.00 98.25 84 ILE A CA 1
ATOM 650 C C . ILE A 1 84 ? 7.377 -5.214 -4.632 1.00 98.25 84 ILE A C 1
ATOM 652 O O . ILE A 1 84 ? 8.489 -4.736 -4.432 1.00 98.25 84 ILE A O 1
ATOM 656 N N . ALA A 1 85 ? 6.575 -5.595 -3.637 1.00 98.25 85 ALA A N 1
ATOM 657 C CA . ALA A 1 85 ? 6.892 -5.442 -2.221 1.00 98.25 85 ALA A CA 1
ATOM 658 C C . ALA A 1 85 ? 6.124 -6.466 -1.375 1.00 98.25 85 ALA A C 1
ATOM 660 O O . ALA A 1 85 ? 5.040 -6.912 -1.764 1.00 98.25 85 ALA A O 1
ATOM 661 N N . TYR A 1 86 ? 6.677 -6.806 -0.213 1.00 98.50 86 TYR A N 1
ATOM 662 C CA . TYR A 1 86 ? 5.979 -7.518 0.856 1.00 98.50 86 TYR A CA 1
ATOM 663 C C . TYR A 1 86 ? 5.610 -6.546 1.969 1.00 98.50 86 TYR A C 1
ATOM 665 O O . TYR A 1 86 ? 6.400 -5.667 2.324 1.00 98.50 86 TYR A O 1
ATOM 673 N N . VAL A 1 87 ? 4.426 -6.737 2.539 1.00 98.25 87 VAL A N 1
ATOM 674 C CA . VAL A 1 87 ? 3.884 -5.870 3.583 1.00 98.25 87 VAL A CA 1
ATOM 675 C C . VAL A 1 87 ? 3.288 -6.734 4.676 1.00 98.25 87 VAL A C 1
ATOM 677 O O . VAL A 1 87 ? 2.443 -7.579 4.397 1.00 98.25 87 VAL A O 1
ATOM 680 N N . LYS A 1 88 ? 3.721 -6.542 5.919 1.00 98.44 88 LYS A N 1
ATOM 681 C CA . LYS A 1 88 ? 3.263 -7.330 7.063 1.00 98.44 88 LYS A CA 1
ATOM 682 C C . LYS A 1 88 ? 2.736 -6.424 8.167 1.00 98.44 88 LYS A C 1
ATOM 684 O O . LYS A 1 88 ? 3.451 -5.527 8.597 1.00 98.44 88 LYS A O 1
ATOM 689 N N . GLY A 1 89 ? 1.529 -6.698 8.648 1.00 97.25 89 GLY A N 1
ATOM 690 C CA . GLY A 1 89 ? 0.846 -5.904 9.675 1.00 97.25 89 GLY A CA 1
ATOM 691 C C . GLY A 1 89 ? -0.503 -6.502 10.059 1.00 97.25 89 GLY A C 1
ATOM 692 O O . GLY A 1 89 ? -0.790 -7.653 9.702 1.00 97.25 89 GLY A O 1
ATOM 693 N N . SER A 1 90 ? -1.316 -5.734 10.785 1.00 96.50 90 SER A N 1
ATOM 694 C CA . SER A 1 90 ? -2.713 -6.066 11.091 1.00 96.50 90 SER A CA 1
ATOM 695 C C . SER A 1 90 ? -3.470 -6.440 9.817 1.00 96.50 90 SER A C 1
ATOM 697 O O . SER A 1 90 ? -3.439 -5.718 8.821 1.00 96.50 90 SER A O 1
ATOM 699 N N . TYR A 1 91 ? -4.189 -7.562 9.839 1.00 95.62 91 TYR A N 1
ATOM 700 C CA . TYR A 1 91 ? -4.966 -8.000 8.684 1.00 95.62 91 TYR A CA 1
ATOM 701 C C . TYR A 1 91 ? -6.066 -6.991 8.334 1.00 95.62 91 TYR A C 1
ATOM 703 O O . TYR A 1 91 ? -6.345 -6.764 7.160 1.00 95.62 91 TYR A O 1
ATOM 711 N N . LYS A 1 92 ? -6.646 -6.335 9.344 1.00 94.81 92 LYS A N 1
ATOM 712 C CA . LYS A 1 92 ? -7.625 -5.269 9.120 1.00 94.81 92 LYS A CA 1
ATOM 713 C C . LYS A 1 92 ? -6.989 -4.080 8.414 1.00 94.81 92 LYS A C 1
ATOM 715 O O . LYS A 1 92 ? -7.534 -3.617 7.423 1.00 94.81 92 LYS A O 1
ATOM 720 N N . ALA A 1 93 ? -5.820 -3.644 8.877 1.00 94.44 93 ALA A N 1
ATOM 721 C CA . ALA A 1 93 ? -5.097 -2.540 8.254 1.00 94.44 93 ALA A CA 1
ATOM 722 C C . ALA A 1 93 ? -4.682 -2.849 6.811 1.00 94.44 93 ALA A C 1
ATOM 724 O O . ALA A 1 93 ? -4.826 -1.996 5.942 1.00 94.44 93 ALA A O 1
ATOM 725 N N . LEU A 1 94 ? -4.220 -4.078 6.550 1.00 96.19 94 LEU A N 1
ATOM 726 C CA . LEU A 1 94 ? -3.851 -4.514 5.204 1.00 96.19 94 LEU A CA 1
ATOM 727 C C . LEU A 1 94 ? -5.032 -4.480 4.228 1.00 96.19 94 LEU A C 1
ATOM 729 O O . LEU A 1 94 ? -4.804 -4.208 3.059 1.00 96.19 94 LEU A O 1
ATOM 733 N N . LEU A 1 95 ? -6.255 -4.773 4.686 1.00 95.25 95 LEU A N 1
ATOM 734 C CA . LEU A 1 95 ? -7.453 -4.735 3.841 1.00 95.25 95 LEU A CA 1
ATOM 735 C C . LEU A 1 95 ? -8.037 -3.326 3.706 1.00 95.25 95 LEU A C 1
ATOM 737 O O . LEU A 1 95 ? -8.479 -2.962 2.629 1.00 95.25 95 LEU A O 1
ATOM 741 N N . SER A 1 96 ? -8.040 -2.526 4.772 1.00 94.06 96 SER A N 1
ATOM 742 C CA . SER A 1 96 ? -8.601 -1.170 4.715 1.00 94.06 96 SER A CA 1
ATOM 743 C C . SER A 1 96 ? -7.694 -0.158 4.004 1.00 94.06 96 SER A C 1
ATOM 745 O O . SER A 1 96 ? -8.158 0.927 3.676 1.00 94.06 96 SER A O 1
ATOM 747 N N . GLY A 1 97 ? -6.412 -0.475 3.801 1.00 92.50 97 GLY A N 1
ATOM 748 C CA . GLY A 1 97 ? -5.446 0.393 3.120 1.00 92.50 97 GLY A CA 1
ATOM 749 C C . GLY A 1 97 ? -5.009 -0.069 1.725 1.00 92.50 97 GLY A C 1
ATOM 750 O O . GLY A 1 97 ? -4.019 0.475 1.232 1.00 92.50 97 GLY A O 1
ATOM 751 N N . GLU A 1 98 ? -5.655 -1.091 1.143 1.00 90.12 98 GLU A N 1
ATOM 752 C CA . GLU A 1 98 ? -5.258 -1.723 -0.136 1.00 90.12 98 GLU A CA 1
ATOM 753 C C . GLU A 1 98 ? -5.514 -0.898 -1.408 1.00 90.12 98 GLU A C 1
ATOM 755 O O . GLU A 1 98 ? -6.433 -0.051 -1.427 1.00 90.12 98 GLU A O 1
#

Radius of gyration: 14.41 Å; chains: 1; bounding box: 30×32×33 Å

Secondary structure (DSSP, 8-state):
-HHHHHHHHHHHHHHHHHHTTT--HHHHHH--S--EEEEEEE-SSSEE---HHHHHHHHHHH-TT-EEEESS-TT-EE-TT-EEEEEEEEHHHHHHT-

Foldseek 3Di:
DVVVVVVLVVVLVVVLCVQAVPHDCVLCVVPVDWDKDKDWDFDQAKDFDDCPVSLVVSLCVLPVPKDKAAPDDGGDIDHHGDTGIMIIDTPRSVVSSD

pLDDT: mean 92.75, std 9.81, range [45.81, 98.5]

Sequence (98 aa):
MISEDINIIKLIDLAIEEDVKNNDITTNSILVNDETKEAVFICKQDGVIAGLDVAKMVMQKFDPEIIWNNIINDGDACVKSERIAYVKGSYKALLSGE